Protein AF-A0A1F4F0F3-F1 (afdb_monomer_lite)

Structure (mmCIF, N/CA/C/O backbone):
data_AF-A0A1F4F0F3-F1
#
_entry.id   AF-A0A1F4F0F3-F1
#
loop_
_atom_site.group_PDB
_atom_site.id
_atom_site.type_symbol
_atom_site.label_atom_id
_atom_site.label_alt_id
_atom_site.label_comp_id
_atom_site.label_asym_id
_atom_site.label_entity_id
_atom_site.label_seq_id
_atom_site.pdbx_PDB_ins_code
_atom_site.Cartn_x
_atom_site.Cartn_y
_atom_site.Cartn_z
_atom_site.occupancy
_atom_site.B_iso_or_equiv
_atom_site.auth_seq_id
_atom_site.auth_comp_id
_atom_site.auth_asym_id
_atom_site.auth_atom_id
_atom_site.pdbx_PDB_model_num
ATOM 1 N N . MET A 1 1 ? 2.449 -7.670 -20.657 1.00 52.78 1 MET A N 1
ATOM 2 C CA . MET A 1 1 ? 2.279 -7.487 -19.199 1.00 52.78 1 MET A CA 1
ATOM 3 C C . MET A 1 1 ? 3.527 -6.805 -18.642 1.00 52.78 1 MET A C 1
ATOM 5 O O . MET A 1 1 ? 4.511 -7.443 -18.266 1.00 52.78 1 MET A O 1
ATOM 9 N N . ASP A 1 2 ? 3.518 -5.484 -18.736 1.00 68.62 2 ASP A N 1
ATOM 10 C CA . ASP A 1 2 ? 4.649 -4.572 -18.905 1.00 68.62 2 ASP A CA 1
ATOM 11 C C . ASP A 1 2 ? 5.585 -4.464 -17.697 1.00 68.62 2 ASP A C 1
ATOM 13 O O 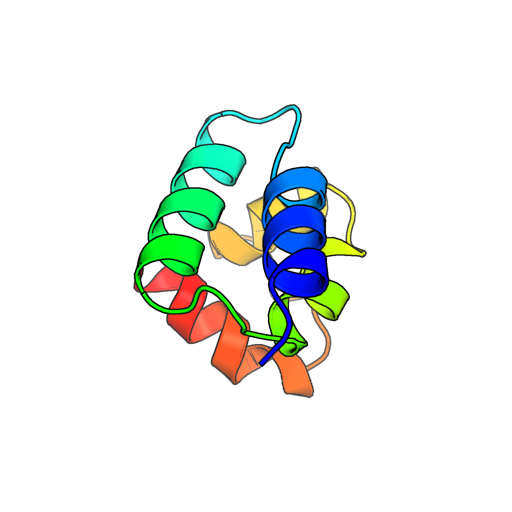. ASP A 1 2 ? 5.217 -3.961 -16.636 1.00 68.62 2 ASP A O 1
ATOM 17 N N . ARG A 1 3 ? 6.848 -4.869 -17.879 1.00 76.00 3 ARG A N 1
ATOM 18 C CA . ARG A 1 3 ? 7.916 -4.711 -16.875 1.00 76.00 3 ARG A CA 1
ATOM 19 C C . ARG A 1 3 ? 8.059 -3.255 -16.415 1.00 76.00 3 ARG A C 1
ATOM 21 O O . ARG A 1 3 ? 8.190 -3.010 -15.222 1.00 76.00 3 ARG A O 1
ATOM 28 N N . ALA A 1 4 ? 7.929 -2.308 -17.345 1.00 81.38 4 ALA A N 1
ATOM 29 C CA . ALA A 1 4 ? 7.992 -0.876 -17.063 1.00 81.38 4 ALA A CA 1
ATOM 30 C C . ALA A 1 4 ? 6.889 -0.397 -16.099 1.00 81.38 4 ALA A C 1
ATOM 32 O O . ALA A 1 4 ? 7.136 0.478 -15.271 1.00 81.38 4 ALA A O 1
ATOM 33 N N . ARG A 1 5 ? 5.680 -0.976 -16.161 1.00 79.94 5 ARG A N 1
ATOM 34 C CA . ARG A 1 5 ? 4.594 -0.639 -15.224 1.00 79.94 5 ARG A CA 1
ATOM 35 C C . ARG A 1 5 ? 4.897 -1.133 -13.816 1.00 79.94 5 ARG A C 1
ATOM 37 O O . ARG A 1 5 ? 4.729 -0.374 -12.870 1.00 79.94 5 ARG A O 1
ATOM 44 N N . ARG A 1 6 ? 5.421 -2.356 -13.689 1.00 79.50 6 ARG A N 1
ATOM 45 C CA . ARG A 1 6 ? 5.829 -2.920 -12.391 1.00 79.50 6 ARG A CA 1
ATOM 46 C C . ARG A 1 6 ? 6.924 -2.093 -11.729 1.00 79.50 6 ARG A C 1
ATOM 48 O O . ARG A 1 6 ? 6.870 -1.842 -10.532 1.00 79.50 6 ARG A O 1
ATOM 55 N N . GLU A 1 7 ? 7.907 -1.646 -12.506 1.00 83.50 7 GLU A N 1
ATOM 56 C CA . GLU A 1 7 ? 8.984 -0.799 -11.984 1.00 83.50 7 GLU A CA 1
ATOM 57 C C . GLU A 1 7 ? 8.476 0.588 -11.579 1.00 83.50 7 GLU A C 1
ATOM 59 O O . GLU A 1 7 ? 8.869 1.083 -10.526 1.00 83.50 7 GLU A O 1
ATOM 64 N N . ARG A 1 8 ? 7.531 1.176 -12.326 1.00 83.69 8 ARG A N 1
ATOM 65 C CA . ARG A 1 8 ? 6.848 2.417 -11.915 1.00 83.69 8 ARG A CA 1
ATOM 66 C C . ARG A 1 8 ? 6.049 2.249 -10.621 1.00 83.69 8 ARG A C 1
ATOM 68 O O . ARG A 1 8 ? 6.126 3.130 -9.771 1.00 83.69 8 ARG A O 1
ATOM 75 N N . LEU A 1 9 ? 5.326 1.138 -10.458 1.00 84.50 9 LEU A N 1
ATOM 76 C CA . LEU A 1 9 ? 4.602 0.797 -9.224 1.00 84.50 9 LEU A CA 1
ATOM 77 C C . LEU A 1 9 ? 5.555 0.677 -8.041 1.00 84.50 9 LEU A C 1
ATOM 79 O O . LEU A 1 9 ? 5.370 1.358 -7.038 1.00 84.50 9 LEU A O 1
ATOM 83 N N . LYS A 1 10 ? 6.626 -0.111 -8.194 1.00 82.12 10 LYS A N 1
ATOM 84 C CA . LYS A 1 10 ? 7.673 -0.239 -7.173 1.00 82.12 10 LYS A CA 1
ATOM 85 C C . LYS A 1 10 ? 8.289 1.107 -6.813 1.00 82.12 10 LYS A C 1
ATOM 87 O O . LYS A 1 10 ? 8.581 1.340 -5.650 1.00 82.12 10 LYS A O 1
ATOM 92 N N . TRP A 1 11 ? 8.481 1.994 -7.786 1.00 85.31 11 TRP A N 1
ATOM 93 C CA . TRP A 1 11 ? 9.052 3.312 -7.532 1.00 85.31 11 TRP A CA 1
ATOM 94 C C . TRP A 1 11 ? 8.071 4.246 -6.808 1.00 85.31 11 TRP A C 1
ATOM 96 O O . TRP A 1 11 ? 8.460 4.871 -5.828 1.00 85.31 11 TRP A O 1
ATOM 106 N N . LYS A 1 12 ? 6.791 4.287 -7.214 1.00 82.69 12 LYS A N 1
ATOM 107 C CA . LYS A 1 12 ? 5.733 5.055 -6.522 1.00 82.69 12 LYS A CA 1
ATOM 108 C C . LYS A 1 12 ? 5.402 4.512 -5.123 1.00 82.69 12 LYS A C 1
ATOM 110 O O . LYS A 1 12 ? 4.904 5.263 -4.286 1.00 82.69 12 LYS A O 1
ATOM 115 N N . ALA A 1 13 ? 5.630 3.223 -4.881 1.00 82.75 13 ALA A N 1
ATOM 116 C CA . ALA A 1 13 ? 5.404 2.591 -3.586 1.00 82.75 13 ALA A CA 1
ATOM 117 C C . ALA A 1 13 ? 6.457 2.971 -2.530 1.00 82.75 13 ALA A C 1
ATOM 119 O O . ALA A 1 13 ? 6.205 2.783 -1.346 1.00 82.75 13 ALA A O 1
ATOM 120 N N . ARG A 1 14 ? 7.598 3.547 -2.937 1.00 82.75 14 ARG A N 1
ATOM 121 C CA . ARG A 1 14 ? 8.635 4.015 -2.009 1.00 82.75 14 ARG A CA 1
ATOM 122 C C . ARG A 1 14 ? 8.200 5.305 -1.332 1.00 82.75 14 ARG A C 1
ATOM 124 O O . ARG A 1 14 ? 8.275 6.373 -1.941 1.00 82.75 14 ARG A O 1
ATOM 131 N N . ARG A 1 15 ? 7.757 5.206 -0.080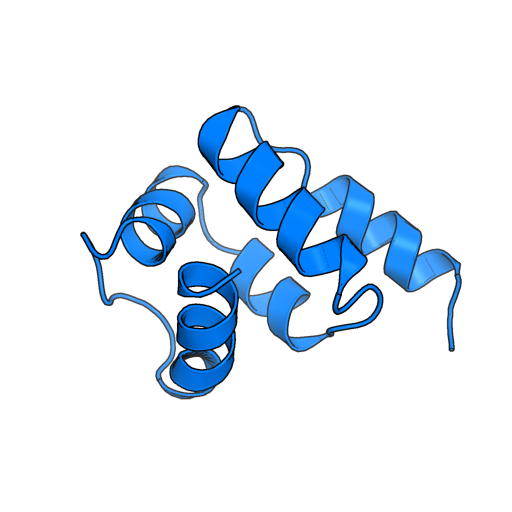 1.00 84.25 15 ARG A N 1
ATOM 132 C CA . ARG A 1 15 ? 7.291 6.347 0.727 1.00 84.25 15 ARG A CA 1
ATOM 133 C C . ARG A 1 15 ? 8.244 6.668 1.870 1.00 84.25 15 ARG A C 1
ATOM 135 O O . ARG A 1 15 ? 9.122 5.880 2.208 1.00 84.25 15 ARG A O 1
ATOM 142 N N . GLY A 1 16 ? 8.073 7.851 2.460 1.00 83.50 16 GLY A N 1
ATOM 143 C CA . GLY A 1 16 ? 8.871 8.284 3.613 1.00 83.50 16 GLY A CA 1
ATOM 144 C C . GLY A 1 16 ? 8.572 7.505 4.900 1.00 83.50 16 GLY A C 1
ATOM 145 O O . GLY A 1 16 ? 9.369 7.548 5.834 1.00 83.50 16 GLY A O 1
ATOM 146 N N 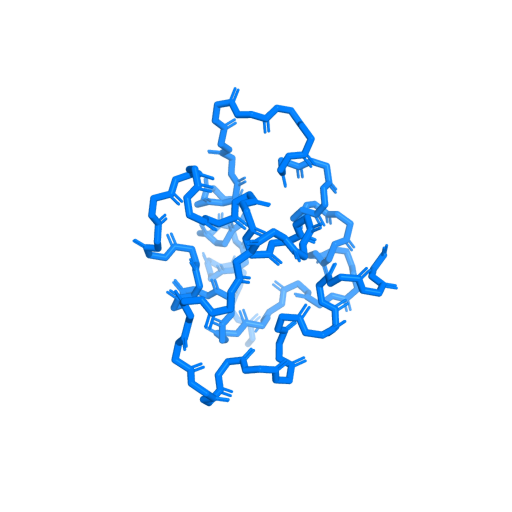. LEU A 1 17 ? 7.446 6.785 4.949 1.00 87.12 17 LEU A N 1
ATOM 147 C CA . LEU A 1 17 ? 7.025 5.975 6.089 1.00 87.12 17 LEU A CA 1
ATOM 148 C C . LEU A 1 17 ? 7.398 4.502 5.869 1.00 87.12 17 LEU A C 1
ATOM 150 O O . LEU A 1 17 ? 6.893 3.866 4.945 1.00 87.12 17 LEU A O 1
ATOM 154 N N . LEU A 1 18 ? 8.239 3.948 6.748 1.00 87.38 18 LEU A N 1
ATOM 155 C CA . LEU A 1 18 ? 8.699 2.556 6.651 1.00 87.38 18 LEU A CA 1
ATOM 156 C C . LEU A 1 18 ? 7.543 1.551 6.735 1.00 87.38 18 LEU A C 1
ATOM 158 O O . LEU A 1 18 ? 7.530 0.562 6.010 1.00 87.38 18 LEU A O 1
ATOM 162 N N . GLU A 1 19 ? 6.572 1.803 7.612 1.00 88.81 19 GLU A N 1
ATOM 163 C CA . GLU A 1 19 ? 5.427 0.907 7.796 1.00 88.81 19 GLU A CA 1
ATOM 164 C C . GLU A 1 19 ? 4.585 0.818 6.518 1.00 88.81 19 GLU A C 1
ATOM 166 O O . GLU A 1 19 ? 4.197 -0.270 6.096 1.00 88.81 19 GLU A O 1
ATOM 171 N N . LEU A 1 20 ? 4.371 1.956 5.854 1.00 87.75 20 LEU A N 1
ATOM 172 C CA . LEU A 1 20 ? 3.653 2.030 4.586 1.00 87.75 20 LEU A CA 1
ATOM 173 C C . LEU A 1 20 ? 4.425 1.319 3.471 1.00 87.75 20 LEU A C 1
ATOM 175 O O . LEU A 1 20 ? 3.837 0.570 2.694 1.00 87.75 20 LEU A O 1
ATOM 179 N N . ASP A 1 21 ? 5.742 1.522 3.424 1.00 88.44 21 ASP A N 1
ATOM 180 C CA . ASP A 1 21 ? 6.625 0.884 2.450 1.00 88.44 21 ASP A CA 1
ATOM 181 C C . ASP A 1 21 ? 6.591 -0.650 2.573 1.00 88.44 21 ASP A C 1
ATOM 183 O O . ASP A 1 21 ? 6.401 -1.339 1.572 1.00 88.44 21 ASP A O 1
ATOM 187 N N . LEU A 1 22 ? 6.656 -1.195 3.794 1.00 88.50 22 LEU A N 1
ATOM 188 C CA . LEU A 1 22 ? 6.571 -2.640 4.041 1.00 88.50 22 LEU A CA 1
ATOM 189 C C . LEU A 1 22 ? 5.236 -3.242 3.586 1.00 88.50 22 LEU A C 1
ATOM 191 O O . LEU A 1 22 ? 5.229 -4.290 2.934 1.00 88.50 22 LEU A O 1
ATOM 195 N N . VAL A 1 23 ? 4.112 -2.582 3.891 1.00 88.31 23 VAL A N 1
ATOM 196 C CA . VAL A 1 23 ? 2.786 -3.061 3.465 1.00 88.31 23 VAL A CA 1
ATOM 197 C C . VAL A 1 23 ? 2.674 -3.053 1.940 1.00 88.31 23 VAL A C 1
ATOM 199 O O . VAL A 1 23 ? 2.239 -4.040 1.342 1.00 88.31 23 VAL A O 1
ATOM 202 N N . LEU A 1 24 ? 3.107 -1.969 1.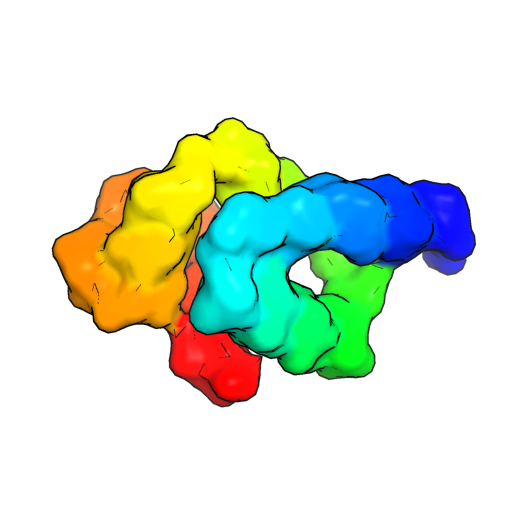290 1.00 87.69 24 LEU A N 1
ATOM 203 C CA . LEU A 1 24 ? 3.063 -1.853 -0.167 1.00 87.69 24 LEU A CA 1
ATOM 204 C C . LEU A 1 24 ? 3.985 -2.869 -0.851 1.00 87.69 24 LEU A C 1
ATOM 206 O O . LEU A 1 24 ? 3.590 -3.457 -1.859 1.00 87.69 24 LEU A O 1
ATOM 210 N N . GLN A 1 25 ? 5.182 -3.115 -0.309 1.00 87.25 25 GLN A N 1
ATOM 211 C CA . GLN A 1 25 ? 6.083 -4.148 -0.822 1.00 87.25 25 GLN A CA 1
ATOM 212 C C . GLN A 1 25 ? 5.443 -5.535 -0.739 1.00 87.25 25 GLN A C 1
ATOM 214 O O . GLN A 1 25 ? 5.407 -6.233 -1.753 1.00 87.25 25 GLN A O 1
ATOM 219 N N . ARG A 1 26 ? 4.873 -5.904 0.417 1.00 88.12 26 ARG A N 1
ATOM 220 C CA . ARG A 1 26 ? 4.238 -7.216 0.599 1.00 88.12 26 ARG A CA 1
ATOM 221 C C . ARG A 1 26 ? 3.034 -7.405 -0.322 1.00 88.12 26 ARG A C 1
ATOM 223 O O . ARG A 1 26 ? 2.884 -8.456 -0.943 1.00 88.12 26 ARG A O 1
ATOM 230 N N . TYR A 1 27 ? 2.228 -6.357 -0.497 1.00 87.94 27 TYR A N 1
ATOM 231 C CA . TYR A 1 27 ? 1.130 -6.363 -1.462 1.00 87.94 27 TYR A CA 1
ATOM 232 C C . TYR A 1 27 ? 1.622 -6.579 -2.903 1.00 87.94 27 TYR A C 1
ATOM 234 O O . TYR A 1 27 ? 1.074 -7.403 -3.640 1.00 87.94 27 TYR A O 1
ATOM 242 N N . LEU A 1 28 ? 2.686 -5.874 -3.301 1.00 85.56 28 LEU A N 1
ATOM 243 C CA . LEU A 1 28 ? 3.287 -5.976 -4.634 1.00 85.56 28 LEU A CA 1
ATOM 244 C C . LEU A 1 28 ? 3.950 -7.334 -4.904 1.00 85.56 28 LEU A C 1
ATOM 246 O O . LEU A 1 28 ? 4.091 -7.700 -6.070 1.00 85.56 28 LEU A O 1
ATOM 250 N N . GLU A 1 29 ? 4.358 -8.085 -3.879 1.00 85.50 29 GLU A N 1
ATOM 251 C CA . GLU A 1 29 ? 4.843 -9.460 -4.060 1.00 85.50 29 GLU A CA 1
ATOM 252 C C . GLU A 1 29 ? 3.720 -10.405 -4.504 1.00 85.50 29 GLU A C 1
ATOM 254 O O . GLU A 1 29 ? 3.926 -11.214 -5.411 1.00 85.50 29 GLU A O 1
ATOM 259 N N . GLY A 1 30 ? 2.522 -10.266 -3.928 1.00 83.75 30 GLY A N 1
ATOM 260 C CA . GLY A 1 30 ? 1.345 -11.043 -4.327 1.00 83.75 30 GLY A CA 1
ATOM 261 C C . GLY A 1 30 ? 0.684 -10.538 -5.613 1.00 83.75 30 GLY A C 1
ATOM 262 O O . GLY A 1 30 ? 0.193 -11.335 -6.411 1.00 83.75 30 GLY A O 1
ATOM 263 N N . ASN A 1 31 ? 0.693 -9.219 -5.839 1.00 82.12 31 ASN A N 1
ATOM 264 C CA . ASN A 1 31 ? 0.016 -8.562 -6.961 1.00 82.12 31 ASN A CA 1
ATOM 265 C C . ASN A 1 31 ? 0.920 -7.525 -7.659 1.00 82.12 31 ASN A C 1
ATOM 267 O O . ASN A 1 31 ? 0.664 -6.320 -7.614 1.00 82.12 31 ASN A O 1
ATOM 271 N N . PRO A 1 32 ? 1.973 -7.962 -8.372 1.00 78.06 32 PRO A N 1
ATOM 272 C CA . PRO A 1 32 ? 2.993 -7.066 -8.926 1.00 78.06 32 PRO A CA 1
ATOM 273 C C . PRO A 1 32 ? 2.515 -6.163 -10.073 1.00 78.06 32 PRO A C 1
ATOM 275 O O . PRO A 1 32 ? 3.290 -5.333 -10.551 1.00 78.06 32 PRO A O 1
ATOM 278 N N . GLY A 1 33 ? 1.293 -6.355 -10.574 1.00 77.25 33 GLY A N 1
ATOM 279 C CA . GLY A 1 33 ? 0.742 -5.652 -11.734 1.00 77.25 33 GLY A CA 1
ATOM 280 C C . GLY A 1 33 ? -0.638 -5.046 -11.503 1.00 77.25 33 GLY A C 1
ATOM 281 O O . GLY A 1 33 ? -1.333 -4.809 -12.484 1.00 77.25 33 GLY A O 1
ATOM 282 N N . ASP A 1 34 ? -1.038 -4.840 -10.247 1.00 82.31 34 ASP A N 1
ATOM 283 C CA . ASP A 1 34 ? -2.336 -4.249 -9.926 1.00 82.31 34 ASP A CA 1
ATOM 284 C C . ASP A 1 34 ? -2.363 -2.759 -10.300 1.00 82.31 34 ASP A C 1
ATOM 286 O O . ASP A 1 34 ? -1.647 -1.937 -9.722 1.00 82.31 34 ASP A O 1
ATOM 290 N N . GLU A 1 35 ? -3.158 -2.418 -11.313 1.00 79.88 35 GLU A N 1
ATOM 291 C CA . GLU A 1 35 ? -3.309 -1.040 -11.781 1.00 79.88 35 GLU A CA 1
ATOM 292 C C . GLU A 1 35 ? -4.173 -0.200 -10.840 1.00 79.88 35 GLU A C 1
ATOM 294 O O . GLU A 1 35 ? -3.973 1.011 -10.773 1.00 79.88 35 GLU A O 1
ATOM 299 N N . GLU A 1 36 ? -5.065 -0.818 -10.060 1.00 82.19 36 GLU A N 1
ATOM 300 C CA . GLU A 1 36 ? -5.888 -0.104 -9.078 1.00 82.19 36 GLU A CA 1
ATOM 301 C C . GLU A 1 36 ? -4.995 0.523 -7.992 1.00 82.19 36 GLU A C 1
ATOM 303 O O . GLU A 1 36 ? -5.281 1.602 -7.467 1.00 82.19 36 GLU A O 1
ATOM 308 N N . LEU A 1 37 ? -3.844 -0.104 -7.705 1.00 83.94 37 LEU A N 1
ATOM 309 C CA . LEU A 1 37 ? -2.861 0.425 -6.763 1.00 83.94 37 LEU A CA 1
ATOM 310 C C . LEU A 1 37 ? -2.259 1.759 -7.221 1.00 83.94 37 LEU A C 1
ATOM 312 O O . LEU A 1 37 ? -1.891 2.571 -6.376 1.00 83.94 37 LEU A O 1
ATOM 316 N N . PHE A 1 38 ? -2.186 2.034 -8.529 1.00 84.75 38 PHE A N 1
ATOM 317 C CA . PHE A 1 38 ? -1.713 3.338 -9.008 1.00 84.75 38 PHE A CA 1
ATOM 318 C C . PHE A 1 38 ? -2.631 4.484 -8.587 1.00 84.75 38 PHE A C 1
ATOM 320 O O . PHE A 1 38 ? -2.111 5.554 -8.271 1.00 84.75 38 PHE A O 1
ATOM 327 N N . GLU A 1 39 ? -3.951 4.265 -8.595 1.00 84.31 39 GLU A N 1
ATOM 328 C CA . GLU A 1 39 ? -4.927 5.266 -8.152 1.00 84.31 39 GLU A CA 1
ATOM 329 C C . GLU A 1 39 ? -4.804 5.505 -6.646 1.00 84.31 39 GLU A C 1
ATOM 331 O O . GLU A 1 39 ? -4.804 6.646 -6.195 1.00 84.31 39 GLU A O 1
ATOM 336 N N . LEU A 1 40 ? -4.615 4.436 -5.867 1.00 84.50 40 LEU A N 1
ATOM 337 C CA . LEU A 1 40 ? -4.427 4.551 -4.423 1.00 84.50 40 LEU A CA 1
ATOM 338 C C . LEU A 1 40 ? -3.111 5.274 -4.079 1.00 84.50 40 LEU A C 1
ATOM 340 O O . LEU A 1 40 ? -3.089 6.149 -3.221 1.00 84.50 40 LEU A O 1
ATOM 344 N N . LEU A 1 41 ? -2.025 4.979 -4.801 1.00 85.25 41 LEU A N 1
ATOM 345 C CA 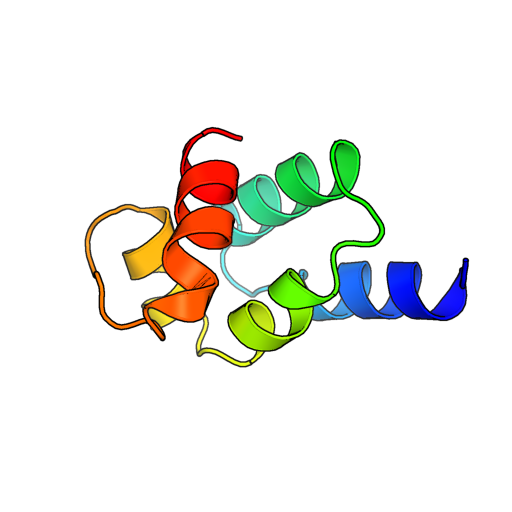. LEU A 1 41 ? -0.731 5.662 -4.681 1.00 85.25 41 LEU A CA 1
ATOM 346 C C . LEU A 1 41 ? -0.759 7.125 -5.165 1.00 85.25 41 LEU A C 1
ATOM 348 O O . LEU A 1 41 ? 0.270 7.797 -5.107 1.00 85.25 41 LEU A O 1
ATOM 352 N N . ASP A 1 42 ? -1.873 7.643 -5.673 1.00 86.31 42 ASP A N 1
ATOM 353 C CA . ASP A 1 42 ? -2.012 9.082 -5.915 1.00 86.31 42 ASP A CA 1
ATOM 354 C C . ASP A 1 42 ? -2.316 9.862 -4.623 1.00 86.31 42 ASP A C 1
ATOM 356 O O . ASP A 1 42 ? -2.094 11.069 -4.551 1.00 86.31 42 ASP A O 1
ATOM 360 N N . LEU A 1 43 ? -2.748 9.162 -3.567 1.00 85.62 43 LEU A N 1
ATOM 361 C CA . LEU A 1 43 ? -3.047 9.762 -2.273 1.00 85.62 43 LEU A CA 1
ATOM 362 C C . LEU A 1 43 ? -1.774 10.182 -1.504 1.00 85.62 43 LEU A C 1
ATOM 364 O O . LEU A 1 43 ? -0.697 9.590 -1.679 1.00 85.62 43 LEU A O 1
ATOM 368 N N . PRO A 1 44 ? -1.892 11.186 -0.611 1.00 86.50 44 PRO A N 1
ATOM 369 C CA . PRO A 1 44 ? -0.832 11.560 0.321 1.00 86.50 44 PRO A CA 1
ATOM 370 C C . PRO A 1 44 ? -0.459 10.414 1.266 1.00 86.50 44 PRO A C 1
ATOM 372 O O . PRO A 1 44 ? -1.314 9.625 1.655 1.00 86.50 44 PRO A O 1
ATOM 375 N N . ASP A 1 45 ? 0.800 10.373 1.711 1.00 86.31 45 ASP A N 1
ATOM 376 C CA . ASP A 1 45 ? 1.309 9.306 2.588 1.00 86.31 45 ASP A CA 1
ATOM 377 C C . ASP A 1 45 ? 0.503 9.151 3.883 1.00 86.31 45 ASP A C 1
ATOM 379 O O . ASP A 1 45 ? 0.246 8.029 4.309 1.00 86.31 45 ASP A O 1
ATOM 383 N N . ASN A 1 46 ? 0.083 10.266 4.492 1.00 85.69 46 ASN A N 1
ATOM 384 C CA . ASN A 1 46 ? -0.709 10.247 5.724 1.00 85.69 46 ASN A CA 1
ATOM 385 C C . ASN A 1 46 ? -2.101 9.649 5.492 1.00 85.69 46 ASN A C 1
ATOM 387 O O . ASN A 1 46 ? -2.488 8.739 6.216 1.00 85.69 46 ASN A O 1
ATOM 391 N N . ASP A 1 47 ? -2.815 10.092 4.451 1.00 88.44 47 ASP A N 1
ATOM 392 C CA . ASP A 1 47 ? -4.116 9.519 4.097 1.00 88.44 47 ASP A CA 1
ATOM 393 C C . ASP A 1 47 ? -3.978 8.034 3.752 1.00 88.44 47 ASP A C 1
ATOM 395 O O . ASP A 1 47 ? -4.736 7.210 4.258 1.00 88.44 47 ASP A O 1
ATOM 399 N N . LEU A 1 48 ? -2.976 7.671 2.943 1.00 88.19 48 LEU A N 1
ATOM 400 C CA . LEU A 1 48 ? -2.706 6.284 2.570 1.00 88.19 48 LEU A CA 1
ATOM 401 C C . LEU A 1 48 ? -2.478 5.424 3.815 1.00 88.19 48 LEU A C 1
ATOM 403 O O . LEU A 1 48 ? -3.067 4.354 3.954 1.00 88.19 48 LEU A O 1
ATOM 407 N N . TRP A 1 49 ? -1.661 5.912 4.745 1.00 89.00 49 TRP A N 1
ATOM 408 C CA . TRP A 1 49 ? -1.378 5.228 5.995 1.00 89.00 49 TRP A CA 1
ATOM 409 C C . TRP A 1 49 ? -2.607 5.105 6.891 1.00 89.00 49 TRP A C 1
ATOM 411 O O . TRP A 1 49 ? -2.842 4.024 7.430 1.00 89.00 49 TRP A O 1
ATOM 421 N N . ASP A 1 50 ? -3.421 6.152 7.032 1.00 90.38 50 ASP A N 1
ATOM 422 C CA . ASP A 1 50 ? -4.662 6.078 7.801 1.00 90.38 50 ASP A CA 1
ATOM 423 C C . ASP A 1 50 ? -5.648 5.083 7.183 1.00 90.38 50 ASP A C 1
ATOM 425 O O . ASP A 1 50 ? -6.290 4.313 7.900 1.00 90.38 50 ASP A O 1
ATOM 429 N N . ILE A 1 51 ? -5.725 5.028 5.855 1.00 89.12 51 ILE A N 1
ATOM 430 C CA . ILE A 1 51 ? -6.554 4.059 5.139 1.00 89.12 51 ILE A CA 1
ATOM 431 C C . ILE A 1 51 ? -6.044 2.637 5.371 1.00 89.12 51 ILE A C 1
ATOM 433 O O . ILE A 1 51 ? -6.827 1.759 5.732 1.00 89.12 51 ILE A O 1
ATOM 437 N N . VAL A 1 52 ? -4.746 2.391 5.217 1.00 87.38 52 VAL A N 1
ATOM 438 C CA . VAL A 1 52 ? -4.136 1.068 5.431 1.00 87.38 52 VAL A CA 1
ATOM 439 C C . VAL A 1 52 ? -4.217 0.635 6.894 1.00 87.38 52 VAL A C 1
ATOM 441 O O . VAL A 1 52 ? -4.483 -0.527 7.179 1.00 87.38 52 VAL A O 1
ATOM 444 N N . SER A 1 53 ? -4.086 1.575 7.826 1.00 88.25 53 SER A N 1
ATOM 445 C CA . SER A 1 53 ? -4.196 1.327 9.268 1.00 88.25 53 SER A CA 1
ATOM 446 C C . SER A 1 53 ? -5.639 1.139 9.749 1.00 88.25 53 SER A C 1
ATOM 448 O O . SER A 1 53 ? -5.852 0.871 10.928 1.00 88.25 53 SER A O 1
ATOM 450 N N . GLY A 1 54 ? -6.645 1.335 8.887 1.00 86.88 54 GLY A N 1
ATOM 451 C CA . GLY A 1 54 ? -8.057 1.297 9.285 1.00 86.88 54 GLY A CA 1
ATOM 452 C C . GLY A 1 54 ? -8.526 2.513 10.091 1.00 86.88 54 GLY A C 1
ATOM 453 O O . GLY A 1 54 ? -9.612 2.483 10.658 1.00 86.88 54 GLY A O 1
ATOM 454 N N . ARG A 1 55 ? -7.725 3.582 10.142 1.00 86.50 55 ARG A N 1
ATOM 455 C CA . ARG A 1 55 ? -8.052 4.859 10.795 1.00 86.50 55 ARG A CA 1
ATOM 456 C C . ARG A 1 55 ? -8.923 5.770 9.931 1.00 86.50 55 ARG A C 1
ATOM 458 O O . ARG A 1 55 ? -9.615 6.629 10.470 1.00 86.50 55 ARG A O 1
ATOM 465 N N . SER A 1 56 ? -8.901 5.586 8.612 1.00 85.62 56 SER A N 1
ATOM 466 C CA . SER A 1 56 ? -9.689 6.371 7.660 1.00 85.62 56 SER A CA 1
ATOM 467 C C . SER A 1 56 ? -10.357 5.488 6.609 1.00 85.62 56 SER A C 1
ATOM 469 O O . SER A 1 56 ? -9.812 4.479 6.156 1.00 85.62 56 SER A O 1
ATOM 471 N N . GLU A 1 57 ? -11.553 5.899 6.201 1.00 83.94 57 GLU A N 1
ATOM 472 C CA . GLU A 1 57 ? -12.303 5.334 5.073 1.00 83.94 57 GLU A CA 1
ATOM 473 C C . GLU A 1 57 ? -12.457 6.354 3.937 1.00 83.94 57 GLU A C 1
ATOM 475 O O . GLU A 1 57 ? -13.310 6.226 3.062 1.00 83.94 57 GLU A O 1
ATOM 480 N N . ARG A 1 58 ? -11.619 7.399 3.945 1.00 83.19 58 ARG A N 1
ATOM 481 C CA . ARG A 1 58 ? -11.639 8.479 2.957 1.00 83.19 58 ARG A CA 1
ATOM 482 C C . ARG A 1 58 ? -10.904 8.077 1.677 1.00 83.19 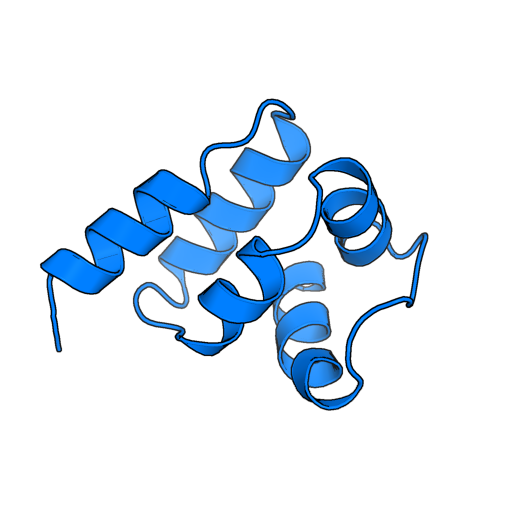58 ARG A C 1
ATOM 484 O O . ARG A 1 58 ? -9.902 8.674 1.301 1.00 83.19 58 ARG A O 1
ATOM 491 N N . PHE A 1 59 ? -11.417 7.057 1.010 1.00 83.19 59 PHE A N 1
ATOM 492 C CA . PHE A 1 59 ? -10.987 6.627 -0.315 1.00 83.19 59 PHE A CA 1
ATOM 493 C C . PHE A 1 59 ? -12.203 6.475 -1.223 1.00 83.19 59 PHE A C 1
ATOM 495 O O . PHE A 1 59 ? -13.345 6.430 -0.766 1.00 83.19 59 PHE A O 1
ATOM 502 N N . ASP A 1 60 ? -11.962 6.417 -2.527 1.00 83.56 60 ASP A N 1
ATOM 503 C CA . ASP A 1 60 ? -13.033 6.173 -3.483 1.00 83.56 60 ASP A CA 1
ATOM 504 C C . ASP A 1 60 ? -13.632 4.773 -3.234 1.00 83.56 60 ASP A C 1
ATOM 506 O O . ASP A 1 60 ? -12.869 3.804 -3.221 1.00 83.56 60 ASP A O 1
ATOM 510 N N . PRO A 1 61 ? -14.958 4.620 -3.047 1.00 84.00 61 PRO A N 1
ATOM 511 C CA . PRO A 1 61 ? -15.593 3.329 -2.774 1.00 84.00 61 PRO A CA 1
ATOM 512 C C . PRO A 1 61 ? -15.216 2.225 -3.768 1.00 84.00 61 PRO A C 1
ATOM 514 O O . PRO A 1 61 ? -15.176 1.052 -3.392 1.00 84.00 61 PRO A O 1
ATOM 517 N N . LYS A 1 62 ? -14.877 2.590 -5.014 1.00 85.06 62 LYS A N 1
ATOM 518 C CA . LYS A 1 62 ? -14.379 1.652 -6.033 1.00 85.06 62 LYS A CA 1
ATOM 519 C C . LYS A 1 62 ? -13.089 0.936 -5.605 1.00 85.06 62 LYS A C 1
ATOM 521 O O . LYS A 1 62 ? -12.905 -0.233 -5.918 1.00 85.06 62 LYS A O 1
ATOM 526 N N . LEU A 1 63 ? -12.239 1.608 -4.824 1.00 84.19 63 LEU A N 1
ATOM 527 C CA . LEU A 1 63 ? -10.980 1.083 -4.294 1.00 84.19 63 LEU A CA 1
ATOM 528 C C . LEU A 1 63 ? -11.175 0.277 -3.003 1.00 84.19 63 LEU A C 1
ATOM 530 O O . LEU A 1 63 ? -10.207 -0.267 -2.482 1.00 84.19 63 LEU A O 1
ATOM 534 N N . GLY A 1 64 ? -12.398 0.156 -2.475 1.00 86.12 64 GLY A N 1
ATOM 535 C CA . GLY A 1 64 ? -12.647 -0.570 -1.226 1.00 86.12 64 GLY A CA 1
ATOM 536 C C . GLY A 1 64 ? -12.201 -2.031 -1.271 1.00 86.12 64 GLY A C 1
ATOM 537 O O . GLY A 1 64 ? -11.632 -2.530 -0.301 1.00 86.12 64 GLY A O 1
ATOM 538 N N . GLY A 1 65 ? -12.369 -2.697 -2.418 1.00 87.00 65 GLY A N 1
ATOM 539 C CA . GLY A 1 65 ? -11.859 -4.054 -2.627 1.00 87.00 65 GLY A CA 1
ATOM 540 C C . GLY A 1 65 ? -10.331 -4.118 -2.568 1.00 87.00 65 GLY A C 1
ATOM 541 O O . GLY A 1 65 ? -9.776 -4.966 -1.872 1.00 87.00 65 GLY A O 1
ATOM 542 N N . LEU A 1 66 ? -9.650 -3.183 -3.236 1.00 87.25 66 LEU A N 1
ATOM 543 C CA . LEU A 1 66 ? -8.195 -3.053 -3.195 1.00 87.25 66 LEU A CA 1
ATOM 544 C C . LEU A 1 66 ? -7.697 -2.786 -1.770 1.00 87.25 66 LEU A C 1
ATOM 546 O O . LEU A 1 66 ? -6.809 -3.488 -1.294 1.00 87.25 66 LEU A O 1
ATOM 550 N N . VAL A 1 67 ? -8.285 -1.808 -1.077 1.00 88.25 67 VAL A N 1
ATOM 551 C CA . VAL A 1 67 ? -7.921 -1.445 0.299 1.00 88.25 67 VAL A CA 1
ATOM 552 C C . VAL A 1 67 ? -8.108 -2.633 1.239 1.00 88.25 67 VAL A C 1
ATOM 554 O O . VAL A 1 67 ? -7.235 -2.896 2.059 1.00 88.25 67 VAL A O 1
ATOM 557 N N . ALA A 1 68 ? -9.195 -3.397 1.100 1.00 87.50 68 ALA A N 1
ATOM 558 C CA . ALA A 1 68 ? -9.410 -4.606 1.890 1.00 87.50 68 ALA A CA 1
ATOM 559 C C . ALA A 1 68 ? -8.321 -5.664 1.641 1.00 87.50 68 ALA A C 1
ATOM 561 O O . ALA A 1 68 ? -7.803 -6.241 2.599 1.00 87.50 68 ALA A O 1
ATOM 562 N N . ARG A 1 69 ? -7.917 -5.879 0.379 1.00 85.88 69 ARG A N 1
ATOM 563 C CA . ARG A 1 69 ? -6.788 -6.769 0.048 1.00 85.88 69 ARG A CA 1
ATOM 564 C C . ARG A 1 69 ? -5.477 -6.258 0.648 1.00 85.88 69 ARG A C 1
ATOM 566 O O . ARG A 1 69 ? -4.705 -7.055 1.165 1.00 85.88 69 ARG A O 1
ATOM 573 N N . LEU A 1 70 ? -5.249 -4.947 0.617 1.00 85.81 70 LEU A N 1
ATOM 574 C CA . LEU A 1 70 ? -4.036 -4.309 1.131 1.00 85.81 70 LEU A CA 1
ATOM 575 C C . LEU A 1 70 ? -3.948 -4.368 2.663 1.00 85.81 70 LEU A C 1
ATOM 577 O O . LEU A 1 70 ? -2.872 -4.593 3.205 1.00 85.81 70 LEU A O 1
ATOM 581 N N . ARG A 1 71 ? -5.088 -4.245 3.356 1.00 84.50 71 ARG A N 1
ATOM 582 C CA . ARG A 1 71 ? -5.215 -4.439 4.813 1.00 84.50 71 ARG A CA 1
ATOM 583 C C . ARG A 1 71 ? -5.031 -5.897 5.242 1.00 84.50 71 ARG A C 1
ATOM 585 O O . ARG A 1 71 ? -4.631 -6.149 6.372 1.00 84.50 71 ARG A O 1
ATOM 592 N N . SER A 1 72 ? -5.357 -6.847 4.367 1.00 82.25 72 SER A N 1
ATOM 593 C CA . SER A 1 72 ? -5.238 -8.287 4.631 1.00 82.25 72 SER A CA 1
ATOM 594 C C . SER A 1 72 ? -3.892 -8.883 4.194 1.00 82.25 72 SER A C 1
ATOM 596 O O . SER A 1 72 ? -3.709 -10.096 4.333 1.00 82.25 72 SER A O 1
ATOM 598 N N . ALA A 1 73 ? -3.002 -8.068 3.616 1.00 71.12 73 ALA A N 1
ATOM 599 C CA . ALA A 1 73 ? -1.732 -8.501 3.040 1.00 71.12 73 ALA A CA 1
ATOM 600 C C . ALA A 1 73 ? -0.679 -8.868 4.086 1.00 71.12 73 ALA A C 1
ATOM 602 O O . ALA A 1 73 ? -0.665 -8.355 5.227 1.00 71.12 73 ALA A O 1
#

Foldseek 3Di:
DDPVQLVVQLVLQDDPDPVSSVLSVVLCVVVSRDPLVVVLSVDDPVQSVCLLVVNDPPDDVVCVVVSVSSNVD

Sequence (73 aa):
MDRARRERLKWKARRGLLELDLVLQRYLEGNPGDEELFELLDLPDNDLWDIVSGRSERFDPKLGGLVARLRSA

Secondary structure (DSSP, 8-state):
--HHHHHHHHHHT--S-HHHHHHHHHHHHH-TT-SHHHHHTTS-HHHHHHHHTTS---S-GGGHHHHHHHHT-

Radius of gyration: 11.28 Å; chains: 1; bounding box: 25×23×30 Å

pLDDT: mean 84.15, std 5.3, range [52.78, 90.38]